Protein AF-A0A7C7NF79-F1 (afdb_monomer_lite)

Foldseek 3Di:
DDPPPPPPPPVPPPPDPPPPPPPPPPPPCPDDDPVNCCLPVPCVVPPQVQQDPPHPNCVVQVGHSHPVCNVVRPPPDDHPPPVVVD

pLDDT: mean 80.39, std 19.02, range [50.97, 98.5]

Radius of gyration: 27.47 Å; chains: 1; bounding box: 51×52×70 Å

Structure (mmCIF, N/CA/C/O backbone):
data_AF-A0A7C7NF79-F1
#
_entry.id   AF-A0A7C7NF79-F1
#
loop_
_atom_site.group_PDB
_atom_site.id
_atom_site.type_symbol
_atom_site.label_atom_id
_atom_site.label_alt_id
_atom_site.label_comp_id
_atom_site.label_asym_id
_atom_site.label_entity_id
_atom_site.label_seq_id
_atom_site.pdbx_PDB_ins_code
_atom_site.Cartn_x
_atom_site.Cartn_y
_atom_site.Cartn_z
_atom_site.occupancy
_atom_site.B_iso_or_equiv
_atom_site.auth_seq_id
_atom_site.auth_comp_id
_atom_site.auth_asym_id
_atom_site.auth_atom_id
_atom_site.pdbx_PDB_model_num
ATOM 1 N N . MET A 1 1 ? 35.902 41.032 -53.877 1.00 52.50 1 MET A N 1
ATOM 2 C CA . MET A 1 1 ? 35.119 41.560 -52.739 1.00 52.50 1 MET A CA 1
ATOM 3 C C . MET A 1 1 ? 33.803 40.804 -52.684 1.00 52.50 1 MET A C 1
ATOM 5 O O . MET A 1 1 ? 33.273 40.506 -53.742 1.00 52.50 1 MET A O 1
ATOM 9 N N . ILE A 1 2 ? 33.332 40.485 -51.476 1.00 55.22 2 ILE A N 1
ATOM 10 C CA . ILE A 1 2 ? 32.050 39.821 -51.171 1.00 55.22 2 ILE A CA 1
ATOM 11 C C . ILE A 1 2 ? 31.995 38.324 -51.531 1.00 55.22 2 ILE A C 1
ATOM 13 O O . ILE A 1 2 ? 31.422 37.883 -52.516 1.00 55.22 2 ILE A O 1
ATOM 17 N N . LYS A 1 3 ? 32.593 37.523 -50.644 1.00 50.97 3 LYS A N 1
ATOM 18 C CA . LYS A 1 3 ? 32.237 36.116 -50.383 1.00 50.97 3 LYS A CA 1
ATOM 19 C C . LYS A 1 3 ? 32.141 35.890 -48.862 1.00 50.97 3 LYS A C 1
ATOM 21 O O . LYS A 1 3 ? 32.620 34.898 -48.346 1.00 50.97 3 LYS A O 1
ATOM 26 N N . ILE A 1 4 ? 31.605 36.866 -48.120 1.00 55.66 4 ILE A N 1
ATOM 27 C CA . ILE A 1 4 ? 31.391 36.779 -46.657 1.00 55.66 4 ILE A CA 1
ATOM 28 C C . ILE A 1 4 ? 30.048 37.451 -46.298 1.00 55.66 4 ILE A C 1
ATOM 30 O O . ILE A 1 4 ? 29.962 38.234 -45.366 1.00 55.66 4 ILE A O 1
ATOM 34 N N . ILE A 1 5 ? 28.993 37.230 -47.094 1.00 57.22 5 ILE A N 1
ATOM 35 C CA . ILE A 1 5 ? 27.648 37.787 -46.810 1.00 57.22 5 ILE A CA 1
ATOM 36 C C . ILE A 1 5 ? 26.588 36.704 -46.545 1.00 57.22 5 ILE A C 1
ATOM 38 O O . ILE A 1 5 ? 25.484 37.020 -46.128 1.00 57.22 5 ILE A O 1
ATOM 42 N N . PHE A 1 6 ? 26.923 35.415 -46.651 1.00 52.47 6 PHE A N 1
ATOM 43 C CA . PHE A 1 6 ? 25.943 34.335 -46.445 1.00 52.47 6 PHE A CA 1
ATOM 44 C C . PHE A 1 6 ? 26.321 33.315 -45.364 1.00 52.47 6 PHE A C 1
ATOM 46 O O . PHE A 1 6 ? 25.744 32.237 -45.324 1.00 52.47 6 PHE A O 1
ATOM 53 N N . ILE A 1 7 ? 27.260 33.641 -44.467 1.00 53.09 7 ILE A N 1
ATOM 54 C CA . ILE A 1 7 ? 27.615 32.755 -43.336 1.00 53.09 7 ILE A CA 1
ATOM 55 C C . ILE A 1 7 ? 26.941 33.199 -42.020 1.00 53.09 7 ILE A C 1
ATOM 57 O O . ILE A 1 7 ? 26.933 32.450 -41.053 1.00 53.09 7 ILE A O 1
ATOM 61 N N . LEU A 1 8 ? 26.298 34.376 -41.973 1.00 54.03 8 LEU A N 1
ATOM 62 C CA . LEU A 1 8 ? 25.703 34.889 -40.731 1.00 54.03 8 LEU A CA 1
ATOM 63 C C . LEU A 1 8 ? 24.240 34.496 -40.417 1.00 54.03 8 LEU A C 1
ATOM 65 O O . LEU A 1 8 ? 23.914 34.518 -39.235 1.00 54.03 8 LEU A O 1
ATOM 69 N N . PRO A 1 9 ? 23.346 34.108 -41.353 1.00 51.88 9 PRO A N 1
ATOM 70 C CA . PRO A 1 9 ? 21.989 33.712 -40.965 1.00 51.88 9 PRO A CA 1
ATOM 71 C C . PRO A 1 9 ? 21.809 32.191 -40.811 1.00 51.88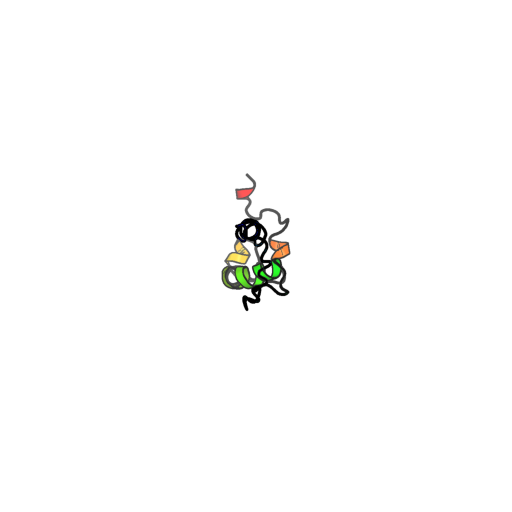 9 PRO A C 1
ATOM 73 O O . PRO A 1 9 ? 20.723 31.747 -40.459 1.00 51.88 9 PRO A O 1
ATOM 76 N N . ALA A 1 10 ? 22.848 31.380 -41.045 1.00 52.88 10 ALA A N 1
ATOM 77 C CA . ALA A 1 10 ? 22.762 29.917 -40.955 1.00 52.88 10 ALA A CA 1
ATOM 78 C C . ALA A 1 10 ? 22.857 29.367 -39.515 1.00 52.88 10 ALA A C 1
ATOM 80 O O . ALA A 1 10 ? 22.592 28.192 -39.293 1.00 52.88 10 ALA A O 1
ATOM 81 N N . ILE A 1 11 ? 23.205 30.209 -38.535 1.00 56.16 11 ILE A N 1
ATOM 82 C CA . ILE A 1 11 ? 23.353 29.815 -37.119 1.00 56.16 11 ILE A CA 1
ATOM 83 C C . ILE A 1 11 ? 22.037 30.018 -36.331 1.00 56.16 11 ILE A C 1
ATOM 85 O O . ILE A 1 11 ? 21.924 29.595 -35.189 1.00 56.16 11 ILE A O 1
ATOM 89 N N . LEU A 1 12 ? 21.000 30.614 -36.936 1.00 53.91 12 LEU A N 1
ATOM 90 C CA . LEU A 1 12 ? 19.738 30.950 -36.254 1.00 53.91 12 LEU A CA 1
ATOM 91 C C . LEU A 1 12 ? 18.569 29.983 -36.521 1.00 53.91 12 LEU A C 1
ATOM 93 O O . LEU A 1 12 ? 17.476 30.224 -36.022 1.00 53.91 12 LEU A O 1
ATOM 97 N N . PHE A 1 13 ? 18.780 28.895 -37.272 1.00 55.03 13 PHE A N 1
ATOM 98 C CA . PHE A 1 13 ? 17.727 27.913 -37.588 1.00 55.03 13 PHE A CA 1
ATOM 99 C C . PHE A 1 13 ? 17.968 26.494 -37.047 1.00 55.03 13 PHE A C 1
ATOM 101 O O . PHE A 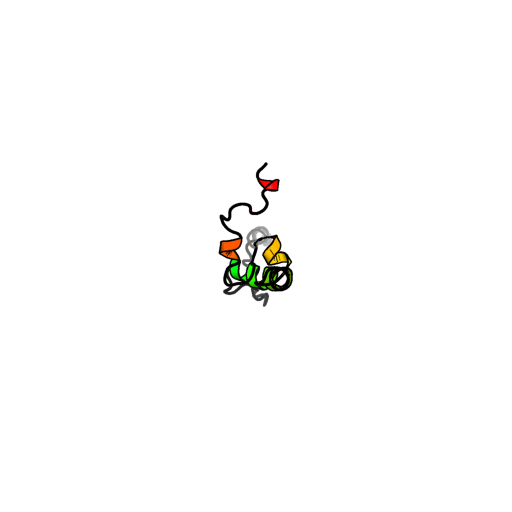1 13 ? 17.094 25.646 -37.190 1.00 55.03 13 PHE A O 1
ATOM 108 N N . ILE A 1 14 ? 19.093 26.231 -36.374 1.00 55.81 14 ILE A N 1
ATOM 109 C CA . ILE A 1 14 ? 19.336 24.951 -35.685 1.00 55.81 14 ILE A CA 1
ATOM 110 C C . ILE A 1 14 ? 19.011 25.147 -34.199 1.00 55.81 14 ILE A C 1
ATOM 112 O O . ILE A 1 14 ? 19.892 25.244 -33.356 1.00 55.81 14 ILE A O 1
ATOM 116 N N . CYS A 1 15 ? 17.729 25.330 -33.887 1.00 52.12 15 CYS A N 1
ATOM 117 C CA . CYS A 1 15 ? 17.223 25.285 -32.509 1.00 52.12 15 CYS A CA 1
ATOM 118 C C . CYS A 1 15 ? 15.866 24.565 -32.458 1.00 52.12 15 CYS A C 1
ATOM 120 O O . CYS A 1 15 ? 14.921 24.987 -31.798 1.00 52.12 15 CYS A O 1
ATOM 122 N N . CYS A 1 16 ? 15.764 23.493 -33.236 1.00 52.91 16 CYS A N 1
ATOM 123 C CA . CYS A 1 16 ? 14.845 22.387 -33.006 1.00 52.91 16 CYS A CA 1
ATOM 124 C C . CYS A 1 16 ? 15.567 21.144 -33.506 1.00 52.91 16 CYS A C 1
ATOM 126 O O . CYS A 1 16 ? 15.296 20.629 -34.587 1.00 52.91 16 CYS A O 1
ATOM 128 N N . GLU A 1 17 ? 16.549 20.706 -32.725 1.00 52.16 17 GLU A N 1
ATOM 129 C CA . GLU A 1 17 ? 16.826 19.284 -32.692 1.00 52.16 17 GLU A CA 1
ATOM 130 C C . GLU A 1 17 ? 15.620 18.674 -31.971 1.00 52.16 17 GLU A C 1
ATOM 132 O O . GLU A 1 17 ? 15.457 18.820 -30.762 1.00 52.16 17 GLU A O 1
ATOM 137 N N . GLU A 1 18 ? 14.724 18.024 -32.710 1.00 63.00 18 GLU A N 1
ATOM 138 C CA . GLU A 1 18 ? 14.031 16.879 -32.134 1.00 63.00 18 GLU A CA 1
ATOM 139 C C . GLU A 1 18 ? 15.073 15.769 -32.040 1.00 63.00 18 GLU A C 1
ATOM 141 O O . GLU A 1 18 ? 15.199 14.883 -32.885 1.00 63.00 18 GLU A O 1
ATOM 146 N N . GLU A 1 19 ? 15.903 15.879 -31.010 1.00 54.16 19 GLU A N 1
ATOM 147 C CA . GLU A 1 19 ? 16.757 14.802 -30.565 1.00 54.16 19 GLU A CA 1
ATOM 148 C C . GLU A 1 19 ? 15.848 13.691 -30.040 1.00 54.16 19 GLU A C 1
ATOM 150 O O . GLU A 1 19 ? 15.614 13.523 -28.847 1.00 54.16 19 GLU A O 1
ATOM 155 N N . SER A 1 20 ? 15.346 12.873 -30.966 1.00 56.72 20 SER A N 1
ATOM 156 C CA . SER A 1 20 ? 14.997 11.489 -30.677 1.00 56.72 20 SER A CA 1
ATOM 157 C C . SER A 1 20 ? 16.306 10.751 -30.399 1.00 56.72 20 SER A C 1
ATOM 159 O O . SER A 1 20 ? 16.734 9.870 -31.154 1.00 56.72 20 SER A O 1
ATOM 161 N N . ALA A 1 21 ? 16.954 11.113 -29.292 1.00 53.59 21 ALA A N 1
ATOM 162 C CA . ALA A 1 21 ? 17.835 10.221 -28.589 1.00 53.59 21 ALA A CA 1
ATOM 163 C C . ALA A 1 21 ? 16.992 8.984 -28.301 1.00 53.59 21 ALA A C 1
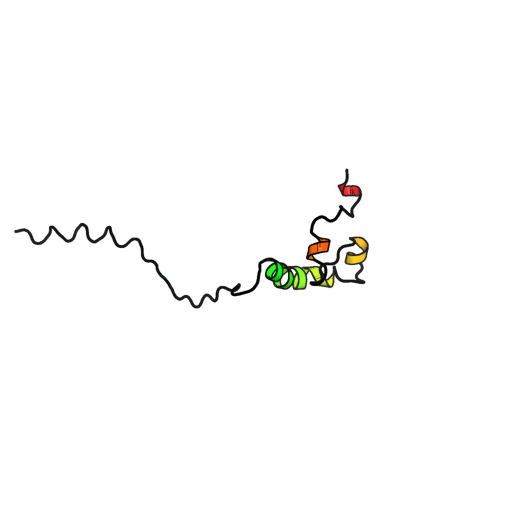ATOM 165 O O . ALA A 1 21 ? 16.114 8.974 -27.442 1.00 53.59 21 ALA A O 1
ATOM 166 N N . LYS A 1 22 ? 17.245 7.930 -29.073 1.00 52.06 22 LYS A N 1
ATOM 167 C CA . LYS A 1 22 ? 16.871 6.570 -28.721 1.00 52.06 22 LYS A CA 1
ATOM 168 C C . LYS A 1 22 ? 17.744 6.192 -27.529 1.00 52.06 22 LYS A C 1
ATOM 170 O O . LYS A 1 22 ? 18.666 5.391 -27.655 1.00 52.06 22 LYS A O 1
ATOM 175 N N . SER A 1 23 ? 17.518 6.849 -26.395 1.00 55.47 23 SER A N 1
ATOM 176 C CA . SER A 1 23 ? 17.962 6.331 -25.127 1.00 55.47 23 SER A CA 1
ATOM 177 C C . SER A 1 23 ? 17.230 5.009 -24.979 1.00 55.47 23 SER A C 1
ATOM 179 O O . SER A 1 23 ? 16.010 4.906 -25.045 1.00 55.47 23 SER A O 1
ATOM 181 N N . ASN A 1 24 ? 17.996 3.962 -24.761 1.00 58.94 24 ASN A N 1
ATOM 182 C CA . ASN A 1 24 ? 17.560 2.775 -24.045 1.00 58.94 24 ASN A CA 1
ATOM 183 C C . ASN A 1 24 ? 17.239 3.106 -22.568 1.00 58.94 24 ASN A C 1
ATOM 185 O O . ASN A 1 24 ? 17.504 2.295 -21.685 1.00 58.94 24 ASN A O 1
ATOM 189 N N . ASP A 1 25 ? 16.693 4.299 -22.314 1.00 53.84 25 ASP A N 1
ATOM 190 C CA . ASP A 1 25 ? 15.862 4.579 -21.161 1.00 53.84 25 ASP A CA 1
ATOM 191 C C . ASP A 1 25 ? 14.538 3.902 -21.494 1.00 53.84 25 ASP A C 1
ATOM 193 O O . ASP A 1 25 ? 13.656 4.453 -22.153 1.00 53.84 25 ASP A O 1
ATOM 197 N N . GLU A 1 26 ? 14.483 2.610 -21.190 1.00 56.41 26 GLU A N 1
ATOM 198 C CA . GLU A 1 26 ? 13.228 1.897 -21.111 1.00 56.41 26 GLU A CA 1
ATOM 199 C C . GLU A 1 26 ? 12.337 2.735 -20.201 1.00 56.41 26 GLU A C 1
ATOM 201 O O . GLU A 1 26 ? 12.536 2.773 -18.989 1.00 56.41 26 GLU A O 1
ATOM 206 N N . SER A 1 27 ? 11.407 3.471 -20.812 1.00 58.56 27 SER A N 1
ATOM 207 C CA . SER A 1 27 ? 10.302 4.105 -20.120 1.00 58.56 27 SER A CA 1
ATOM 208 C C . SER A 1 27 ? 9.702 3.028 -19.223 1.00 58.56 27 SER A C 1
ATOM 210 O O . SER A 1 27 ? 8.998 2.127 -19.691 1.00 58.56 27 SER A O 1
ATOM 212 N N . LEU A 1 28 ? 10.043 3.092 -17.933 1.00 60.59 28 LEU A N 1
ATOM 213 C CA . LEU A 1 28 ? 9.840 2.050 -16.915 1.00 60.59 28 LEU A CA 1
ATOM 214 C C . LEU A 1 28 ? 8.345 1.800 -16.605 1.00 60.59 28 LEU A C 1
ATOM 216 O O . LEU A 1 28 ? 7.972 1.100 -15.667 1.00 60.59 28 LEU A O 1
ATOM 220 N N . SER A 1 29 ? 7.477 2.404 -17.414 1.00 62.69 29 SER A N 1
ATOM 221 C CA . SER A 1 29 ? 6.026 2.410 -17.355 1.00 62.69 29 SER A CA 1
ATOM 222 C C . SER A 1 29 ? 5.408 2.068 -18.718 1.00 62.69 29 SER A C 1
ATOM 224 O O . SER A 1 29 ? 4.289 2.493 -19.013 1.00 62.69 29 SER A O 1
ATOM 226 N N . THR A 1 30 ? 6.093 1.319 -19.587 1.00 67.25 30 THR A N 1
ATOM 227 C CA . THR A 1 30 ? 5.489 0.905 -20.863 1.00 67.25 30 THR A CA 1
ATOM 228 C C . THR A 1 30 ? 4.427 -0.177 -20.605 1.00 67.25 30 THR A C 1
ATOM 230 O O . THR A 1 30 ? 4.688 -1.371 -20.705 1.00 67.25 30 THR A O 1
ATOM 233 N N . GLY A 1 31 ? 3.219 0.250 -20.217 1.00 80.88 31 GLY A N 1
ATOM 234 C CA . GLY A 1 31 ? 2.008 -0.576 -20.124 1.00 80.88 31 GLY A CA 1
ATOM 235 C C . GLY A 1 31 ? 1.362 -0.714 -18.740 1.00 80.88 31 GLY A C 1
ATOM 236 O O . GLY A 1 31 ? 0.281 -1.294 -18.657 1.00 80.88 31 GLY A O 1
ATOM 237 N N . ARG A 1 32 ? 1.967 -0.199 -17.661 1.00 91.75 32 ARG A N 1
ATOM 238 C CA . ARG A 1 32 ? 1.323 -0.162 -16.334 1.00 91.75 32 ARG A CA 1
ATOM 239 C C . ARG A 1 32 ? 0.629 1.179 -16.130 1.00 91.75 32 ARG A C 1
ATOM 241 O O . ARG A 1 32 ? 1.225 2.219 -16.392 1.00 91.75 32 ARG A O 1
ATOM 248 N N . ASP A 1 33 ? -0.619 1.151 -15.673 1.00 94.00 33 ASP A N 1
ATOM 249 C CA . ASP A 1 33 ? -1.294 2.365 -15.226 1.00 94.00 33 ASP A CA 1
ATOM 250 C C . ASP A 1 33 ? -0.769 2.818 -13.852 1.00 94.00 33 ASP A C 1
ATOM 252 O O . ASP A 1 33 ? -0.113 2.068 -13.122 1.00 94.00 33 ASP A O 1
ATOM 256 N N . THR A 1 34 ? -1.064 4.068 -13.499 1.00 95.06 34 THR A N 1
ATOM 257 C CA . THR A 1 34 ? -0.625 4.681 -12.241 1.00 95.06 34 THR A CA 1
ATOM 258 C C . THR A 1 34 ? -1.062 3.885 -11.015 1.00 95.06 34 THR A C 1
ATOM 260 O O . THR A 1 34 ? -0.311 3.803 -10.045 1.00 95.06 34 THR A O 1
ATOM 263 N N . TRP A 1 35 ? -2.260 3.294 -11.035 1.00 96.31 35 TRP A N 1
ATOM 264 C CA . TRP A 1 35 ? -2.750 2.526 -9.896 1.00 96.31 35 TRP A CA 1
ATOM 265 C C . TRP A 1 35 ? -1.931 1.257 -9.700 1.00 96.31 35 TRP A C 1
ATOM 267 O O . TRP A 1 35 ? -1.515 0.955 -8.583 1.00 96.31 35 TRP A O 1
ATOM 277 N N . LYS A 1 36 ? -1.621 0.559 -10.790 1.00 95.94 36 LYS A N 1
ATOM 278 C CA . LYS A 1 36 ? -0.763 -0.620 -10.763 1.00 95.94 36 LYS A CA 1
ATOM 279 C C . LYS A 1 36 ? 0.631 -0.301 -10.221 1.00 95.94 36 LYS A C 1
ATOM 281 O O . LYS A 1 36 ? 1.138 -1.058 -9.401 1.00 95.94 36 LYS A O 1
ATOM 286 N N . ILE A 1 37 ? 1.204 0.843 -10.602 1.00 96.69 37 ILE A N 1
ATOM 287 C CA . ILE A 1 37 ? 2.478 1.330 -10.046 1.00 96.69 37 ILE A CA 1
ATOM 288 C C . ILE A 1 37 ? 2.362 1.551 -8.532 1.00 96.69 37 ILE A C 1
ATOM 290 O O . ILE A 1 37 ? 3.192 1.058 -7.776 1.00 96.69 37 ILE A O 1
ATOM 294 N N . ILE A 1 38 ? 1.319 2.242 -8.065 1.00 97.06 38 ILE A N 1
ATOM 295 C CA . ILE A 1 38 ? 1.104 2.488 -6.630 1.00 97.06 38 ILE A CA 1
ATOM 296 C C . ILE A 1 38 ? 0.942 1.168 -5.866 1.00 97.06 38 ILE A C 1
ATOM 298 O O . ILE A 1 38 ? 1.566 0.970 -4.823 1.00 97.06 38 ILE A O 1
ATOM 302 N N . GLN A 1 39 ? 0.129 0.247 -6.378 1.00 98.06 39 GLN A N 1
ATOM 303 C CA . GLN A 1 39 ? -0.134 -1.014 -5.700 1.00 98.06 39 GLN A CA 1
ATOM 304 C C . GLN A 1 39 ? 1.122 -1.891 -5.613 1.00 98.06 39 GLN A C 1
ATOM 306 O O . GLN A 1 39 ? 1.430 -2.411 -4.539 1.00 98.06 39 GLN A O 1
ATOM 311 N N . GLU A 1 40 ? 1.837 -2.079 -6.721 1.00 97.38 40 GLU A N 1
ATOM 312 C CA . GLU A 1 40 ? 2.981 -2.998 -6.800 1.00 97.38 40 GLU A CA 1
ATOM 313 C C . GLU A 1 40 ? 4.243 -2.404 -6.172 1.00 97.38 40 GLU A C 1
ATOM 315 O O . GLU A 1 40 ? 4.934 -3.092 -5.422 1.00 97.38 40 GLU A O 1
ATOM 320 N N . ASP A 1 41 ? 4.518 -1.124 -6.421 1.00 97.50 41 ASP A N 1
ATOM 321 C CA . 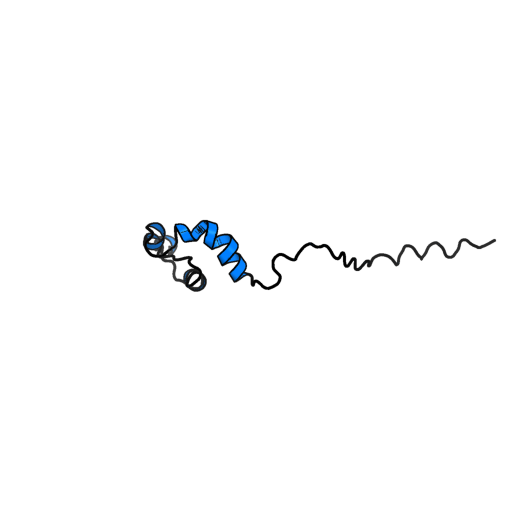ASP A 1 41 ? 5.819 -0.531 -6.107 1.00 97.50 41 ASP A CA 1
ATOM 322 C C . ASP A 1 41 ? 5.798 0.221 -4.766 1.00 97.50 41 ASP A C 1
ATOM 324 O O . ASP A 1 41 ? 6.848 0.433 -4.157 1.00 97.50 41 ASP A O 1
ATOM 328 N N . ILE A 1 42 ? 4.613 0.617 -4.277 1.00 97.69 42 ILE A N 1
ATOM 329 C CA . ILE A 1 42 ? 4.463 1.381 -3.029 1.00 97.69 42 ILE A CA 1
ATOM 330 C C . ILE A 1 42 ? 3.754 0.550 -1.961 1.00 97.69 42 ILE A C 1
ATOM 332 O O . ILE A 1 42 ? 4.355 0.255 -0.928 1.00 97.69 42 ILE A O 1
ATOM 336 N N . PHE A 1 43 ? 2.496 0.162 -2.172 1.00 98.38 43 PHE A N 1
ATOM 337 C CA . PHE A 1 43 ? 1.702 -0.475 -1.115 1.00 98.38 43 PHE A CA 1
ATOM 338 C C . PHE A 1 43 ? 2.184 -1.879 -0.779 1.00 98.38 43 PHE A C 1
ATOM 340 O O . PHE A 1 43 ? 2.331 -2.205 0.400 1.00 98.38 43 PHE A O 1
ATOM 347 N N . THR A 1 44 ? 2.463 -2.703 -1.787 1.00 98.38 44 THR A N 1
ATOM 348 C CA . THR A 1 44 ? 2.896 -4.090 -1.570 1.00 98.38 44 THR A CA 1
ATOM 349 C C . THR A 1 44 ? 4.153 -4.186 -0.696 1.00 98.38 44 THR A C 1
ATOM 351 O O . THR A 1 44 ? 4.090 -4.874 0.322 1.00 98.38 44 THR A O 1
ATOM 354 N N . PRO A 1 45 ? 5.264 -3.487 -0.996 1.00 98.44 45 PRO A N 1
ATOM 355 C CA . PRO A 1 45 ? 6.478 -3.611 -0.189 1.00 98.44 45 PRO A CA 1
ATOM 356 C C . PRO A 1 45 ? 6.433 -2.865 1.150 1.00 98.44 45 PRO A C 1
ATOM 358 O O . PRO A 1 45 ? 7.164 -3.245 2.059 1.00 98.44 45 PRO A O 1
ATOM 361 N N . ASN A 1 46 ? 5.622 -1.809 1.290 1.00 98.50 46 ASN A N 1
ATOM 362 C CA . ASN A 1 46 ? 5.704 -0.924 2.462 1.00 98.50 46 ASN A CA 1
ATOM 363 C C . ASN A 1 46 ? 4.497 -0.999 3.404 1.00 98.50 46 ASN A C 1
ATOM 365 O O . ASN A 1 46 ? 4.581 -0.524 4.535 1.00 98.50 46 ASN A O 1
ATOM 369 N N . CYS A 1 47 ? 3.357 -1.522 2.949 1.00 98.19 47 CYS A N 1
ATOM 370 C CA . CYS A 1 47 ? 2.088 -1.376 3.665 1.00 98.19 47 CYS A CA 1
ATOM 371 C C . CYS A 1 47 ? 1.357 -2.705 3.863 1.00 98.19 47 CYS A C 1
ATOM 373 O O . CYS A 1 47 ? 0.799 -2.926 4.938 1.00 98.19 47 CYS A O 1
ATOM 375 N N . VAL A 1 48 ? 1.360 -3.590 2.860 1.00 98.38 48 VAL A N 1
ATOM 376 C CA . VAL A 1 48 ? 0.536 -4.813 2.859 1.00 98.38 48 VAL A CA 1
ATOM 377 C C . VAL A 1 48 ? 0.839 -5.731 4.041 1.00 98.38 48 VAL A C 1
ATOM 379 O O . VAL A 1 48 ? -0.098 -6.260 4.626 1.00 98.38 48 VAL A O 1
ATOM 382 N N . GLU A 1 49 ? 2.102 -5.876 4.453 1.00 98.25 49 GLU A N 1
ATOM 383 C CA . GLU A 1 49 ? 2.466 -6.746 5.585 1.00 98.25 49 GLU A CA 1
ATOM 384 C C . GLU A 1 49 ? 1.731 -6.369 6.881 1.00 98.25 49 GLU A C 1
ATOM 386 O O . GLU A 1 49 ? 1.321 -7.238 7.647 1.00 98.25 49 GLU A O 1
ATOM 391 N N . CYS A 1 50 ? 1.499 -5.074 7.106 1.00 98.31 50 CYS A N 1
ATOM 392 C CA . CYS A 1 50 ? 0.731 -4.588 8.249 1.00 98.31 50 CYS A CA 1
ATOM 393 C C . CYS A 1 50 ? -0.759 -4.414 7.931 1.00 98.31 50 CYS A C 1
ATOM 395 O O . CYS A 1 50 ? -1.572 -4.498 8.847 1.00 98.31 50 CYS A O 1
ATOM 397 N N . HIS A 1 51 ? -1.132 -4.203 6.668 1.00 98.00 51 HIS A N 1
ATOM 398 C CA . HIS A 1 51 ? -2.499 -3.933 6.210 1.00 98.00 51 HIS A CA 1
ATOM 399 C C . HIS A 1 51 ? -3.058 -5.056 5.326 1.00 98.00 51 HIS A C 1
ATOM 401 O O . HIS A 1 51 ? -3.585 -4.817 4.238 1.00 98.00 51 HIS A O 1
ATOM 407 N N . MET A 1 52 ? -2.961 -6.292 5.807 1.00 98.12 52 MET A N 1
ATOM 408 C CA . MET A 1 52 ? -3.618 -7.456 5.216 1.00 98.12 52 MET A CA 1
ATOM 409 C C . MET A 1 52 ? -4.585 -8.091 6.213 1.00 98.12 52 MET A C 1
ATOM 411 O O . MET A 1 52 ? -4.504 -7.870 7.421 1.00 98.12 52 MET A O 1
ATOM 415 N N . VAL A 1 53 ? -5.508 -8.906 5.709 1.00 97.88 53 VAL A N 1
ATOM 416 C CA . VAL A 1 53 ? -6.525 -9.554 6.542 1.00 97.88 53 VAL A CA 1
ATOM 417 C C . VAL A 1 53 ? -5.870 -10.363 7.665 1.00 97.88 53 VAL A C 1
ATOM 419 O O . VAL A 1 53 ? -4.985 -11.183 7.430 1.00 97.88 53 VAL A O 1
ATOM 422 N N . GLY A 1 54 ? -6.341 -10.143 8.895 1.00 97.25 54 GLY A N 1
ATOM 423 C CA . GLY A 1 54 ? -5.893 -10.870 10.082 1.00 97.25 54 GLY A CA 1
ATOM 424 C C . GLY A 1 54 ? -4.732 -10.226 10.840 1.00 97.25 54 GLY A C 1
ATOM 425 O O . GLY A 1 54 ? -4.415 -10.685 11.938 1.00 97.25 54 GLY A O 1
ATOM 426 N N . THR A 1 55 ? -4.122 -9.154 10.332 1.00 98.19 55 THR A N 1
ATOM 427 C CA . THR A 1 55 ? -3.090 -8.427 11.083 1.00 98.19 55 THR A CA 1
ATOM 428 C C . THR A 1 55 ? -3.710 -7.490 12.118 1.00 98.19 55 THR A C 1
ATOM 430 O O . THR A 1 55 ? -4.830 -6.994 11.985 1.00 98.19 55 THR A O 1
ATOM 433 N N . SER A 1 56 ? -2.950 -7.214 13.179 1.00 97.25 56 SER A N 1
ATOM 434 C CA . SER A 1 56 ? -3.407 -6.333 14.257 1.00 97.25 56 SER A CA 1
ATOM 435 C C . SER A 1 56 ? -3.672 -4.900 13.774 1.00 97.25 56 SER A C 1
ATOM 437 O O . SER A 1 56 ? -4.672 -4.301 14.161 1.00 97.25 56 SER A O 1
ATOM 439 N N . PHE A 1 57 ? -2.808 -4.358 12.908 1.00 96.31 57 PHE A N 1
ATOM 440 C CA . PHE A 1 57 ? -2.949 -2.990 12.399 1.00 96.31 57 PHE A CA 1
ATOM 441 C C . PHE A 1 57 ? -4.135 -2.846 11.445 1.00 96.31 57 PHE A C 1
ATOM 443 O O . PHE A 1 57 ? -4.897 -1.890 11.587 1.00 96.31 57 PHE A O 1
ATOM 450 N N . ALA A 1 58 ? -4.352 -3.812 10.545 1.00 96.50 58 ALA A N 1
ATOM 451 C CA . ALA A 1 58 ? -5.537 -3.848 9.694 1.00 96.50 58 ALA A CA 1
ATOM 452 C C . ALA A 1 58 ? -6.830 -3.839 10.516 1.00 96.50 58 ALA A C 1
ATOM 454 O O . ALA A 1 58 ? -7.723 -3.044 10.248 1.00 96.50 58 ALA A O 1
ATOM 455 N N . ASN A 1 59 ? -6.906 -4.671 11.559 1.00 95.31 59 ASN A N 1
ATOM 456 C CA . ASN A 1 59 ? -8.101 -4.769 12.398 1.00 95.31 59 ASN A CA 1
ATOM 457 C C . ASN A 1 59 ? -8.363 -3.495 13.212 1.00 95.31 59 ASN A C 1
ATOM 459 O O . ASN A 1 59 ? -9.513 -3.118 13.399 1.00 95.31 59 ASN A O 1
ATOM 463 N N . GLN A 1 60 ? -7.311 -2.843 13.715 1.00 92.94 60 GLN A N 1
ATOM 464 C CA . GLN A 1 60 ? -7.448 -1.618 14.511 1.00 92.94 60 GLN A CA 1
ATOM 465 C C . GLN A 1 60 ? -7.815 -0.393 13.672 1.00 92.94 60 GLN A C 1
ATOM 467 O O . GLN A 1 60 ? -8.497 0.492 14.172 1.00 92.94 60 GLN A O 1
ATOM 472 N N . SER A 1 61 ? -7.314 -0.323 12.438 1.00 91.88 61 SER A N 1
ATOM 473 C CA . SER A 1 61 ? -7.544 0.808 11.528 1.00 91.88 61 SER A CA 1
ATOM 474 C C . SER A 1 61 ? -8.690 0.586 10.546 1.00 91.88 61 SER A C 1
ATOM 476 O O . SER A 1 61 ? -9.015 1.499 9.793 1.00 91.88 61 SER A O 1
ATOM 478 N N . ASN A 1 62 ? -9.242 -0.632 10.518 1.00 93.94 62 ASN A N 1
ATOM 479 C CA . ASN A 1 62 ? -10.231 -1.072 9.544 1.00 93.94 62 ASN A CA 1
ATOM 480 C C . ASN A 1 62 ? -9.794 -0.790 8.089 1.00 93.94 62 ASN A C 1
ATOM 482 O O . ASN A 1 62 ? -10.582 -0.335 7.264 1.00 93.94 62 ASN A O 1
ATOM 486 N N . LEU A 1 63 ? -8.508 -1.024 7.793 1.00 95.69 63 LEU A N 1
ATOM 487 C CA . LEU A 1 63 ? -7.886 -0.696 6.509 1.00 95.69 63 LEU A CA 1
ATOM 488 C C . LEU A 1 63 ? -7.097 -1.882 5.950 1.00 95.69 63 LEU A C 1
ATOM 490 O O . LEU A 1 63 ? -6.092 -2.303 6.538 1.00 95.69 63 LEU A O 1
ATOM 494 N N . ILE A 1 64 ? -7.510 -2.354 4.773 1.00 97.69 64 ILE A N 1
ATOM 495 C CA . ILE A 1 64 ? -6.829 -3.399 3.999 1.00 97.69 64 ILE A CA 1
ATOM 496 C C . ILE A 1 64 ? -6.249 -2.801 2.714 1.00 97.69 64 ILE A C 1
ATOM 498 O O . ILE A 1 64 ? -6.949 -2.129 1.962 1.00 97.69 64 ILE A O 1
ATOM 502 N N . LEU A 1 65 ? -4.967 -3.058 2.447 1.00 98.25 65 LEU A N 1
ATOM 503 C CA . LEU A 1 65 ? -4.227 -2.505 1.302 1.00 98.25 65 LEU A CA 1
ATOM 504 C C . LEU A 1 65 ? -3.733 -3.581 0.322 1.00 98.25 65 LEU A C 1
ATOM 506 O O . LEU A 1 65 ? -2.844 -3.328 -0.498 1.00 98.25 65 LEU A O 1
ATOM 510 N N . THR A 1 66 ? -4.303 -4.786 0.390 1.00 98.25 66 THR A N 1
ATOM 511 C CA . THR A 1 66 ? -4.046 -5.844 -0.591 1.00 98.25 66 THR A CA 1
ATOM 512 C C . THR A 1 66 ? -4.641 -5.485 -1.964 1.00 98.25 66 THR A C 1
ATOM 514 O O . THR A 1 66 ? -5.632 -4.749 -2.029 1.00 98.25 66 THR A O 1
ATOM 517 N N . PRO A 1 67 ? -4.054 -5.986 -3.074 1.00 97.94 67 PRO A N 1
ATOM 518 C CA . PRO A 1 67 ? -4.411 -5.551 -4.431 1.00 97.94 67 PRO A CA 1
ATOM 519 C C . PRO A 1 67 ? -5.886 -5.692 -4.817 1.00 97.94 67 PRO A C 1
ATOM 521 O O . PRO A 1 67 ? -6.351 -4.996 -5.714 1.00 97.94 67 PRO A O 1
ATOM 524 N N . ASP A 1 68 ? -6.606 -6.601 -4.171 1.00 96.75 68 ASP A N 1
ATOM 525 C CA . ASP A 1 68 ? -8.011 -6.903 -4.418 1.00 96.75 68 ASP A CA 1
ATOM 526 C C . ASP A 1 68 ? -8.980 -5.840 -3.886 1.00 96.75 68 ASP A C 1
ATOM 528 O O . ASP A 1 68 ? -10.060 -5.703 -4.451 1.00 96.75 68 ASP A O 1
ATOM 532 N N . VAL A 1 69 ? -8.612 -5.078 -2.847 1.00 97.19 69 VAL A N 1
ATOM 533 C CA . VAL A 1 69 ? -9.542 -4.149 -2.164 1.00 97.19 69 VAL A CA 1
ATOM 534 C C . VAL A 1 69 ? -8.979 -2.749 -1.900 1.00 97.19 69 VAL A C 1
ATOM 536 O O . VAL A 1 69 ? -9.741 -1.837 -1.580 1.00 97.19 69 VAL A O 1
ATOM 539 N N . ALA A 1 70 ? -7.669 -2.528 -2.053 1.00 97.38 70 ALA A N 1
ATOM 540 C CA . ALA A 1 70 ? -7.006 -1.284 -1.638 1.00 97.38 70 ALA A CA 1
ATOM 541 C C . ALA A 1 70 ? -7.624 -0.000 -2.225 1.00 97.38 70 ALA A C 1
ATOM 543 O O . ALA A 1 70 ? -7.689 1.022 -1.544 1.00 97.38 70 ALA A O 1
ATOM 544 N N . TYR A 1 71 ? -8.094 -0.032 -3.478 1.00 96.31 71 TYR A N 1
ATOM 545 C CA . TYR A 1 71 ? -8.681 1.149 -4.121 1.00 96.31 71 TYR A CA 1
ATOM 546 C C . TYR A 1 71 ? -9.976 1.577 -3.427 1.00 96.31 71 TYR A C 1
ATOM 548 O O . TYR A 1 71 ? -10.169 2.745 -3.088 1.00 96.31 71 TYR A O 1
ATOM 556 N N . GLU A 1 72 ? -10.859 0.616 -3.187 1.00 94.62 72 GLU A N 1
ATOM 557 C CA . GLU A 1 72 ? -12.161 0.832 -2.560 1.00 94.62 72 GLU A CA 1
ATOM 558 C C . GLU A 1 72 ? -11.999 1.208 -1.090 1.00 94.62 72 GLU A C 1
A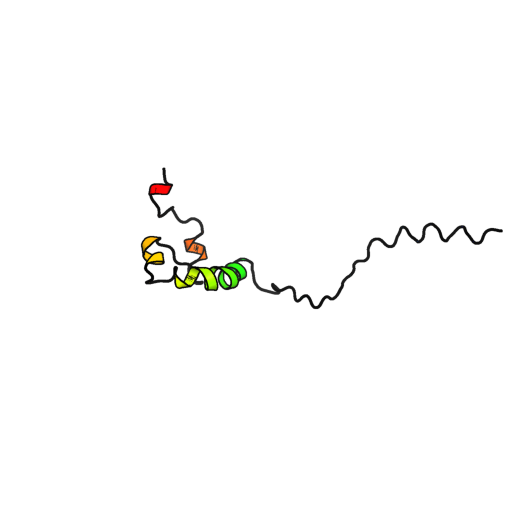TOM 560 O O . GLU A 1 72 ? -12.756 2.025 -0.586 1.00 94.62 72 GLU A O 1
ATOM 565 N N . GLN A 1 73 ? -10.980 0.670 -0.422 1.00 94.62 73 GLN A N 1
ATOM 566 C CA . GLN A 1 73 ? -10.651 0.963 0.974 1.00 94.62 73 GLN A CA 1
ATOM 567 C C . GLN A 1 73 ? -10.103 2.384 1.193 1.00 94.62 73 GLN A C 1
ATOM 569 O O . GLN A 1 73 ? -10.176 2.907 2.301 1.00 94.62 73 GLN A O 1
ATOM 574 N N . LEU A 1 74 ? -9.571 3.030 0.152 1.00 93.81 74 LEU A N 1
ATOM 575 C CA . LEU A 1 74 ? -9.019 4.387 0.235 1.00 93.81 74 LEU A CA 1
ATOM 576 C C . LEU A 1 74 ? -9.945 5.457 -0.346 1.00 93.81 74 LEU A C 1
ATOM 578 O O . LEU A 1 74 ? -9.894 6.617 0.063 1.00 93.81 74 LEU A O 1
ATOM 582 N N . THR A 1 75 ? -10.769 5.100 -1.327 1.00 93.00 75 THR A N 1
ATOM 583 C CA . THR A 1 75 ? -11.594 6.067 -2.055 1.00 93.00 75 THR A CA 1
ATOM 584 C C . THR A 1 75 ? -13.007 6.126 -1.484 1.00 93.00 75 THR A C 1
ATOM 586 O O . THR A 1 75 ? -13.682 5.113 -1.344 1.00 93.00 75 THR A O 1
ATOM 589 N N . ASN A 1 76 ? -13.478 7.338 -1.168 1.00 85.31 76 ASN A N 1
ATOM 590 C CA . ASN A 1 76 ? -14.842 7.601 -0.682 1.00 85.31 76 ASN A CA 1
ATOM 591 C C . ASN A 1 76 ? -15.266 6.797 0.567 1.00 85.31 76 ASN A C 1
ATOM 593 O O . ASN A 1 76 ? -16.463 6.635 0.805 1.00 85.31 76 ASN A O 1
ATOM 597 N N . GLN A 1 77 ? -14.311 6.321 1.372 1.00 87.56 77 GLN A N 1
ATOM 598 C CA . GLN A 1 77 ? -14.618 5.673 2.643 1.00 87.56 77 GLN A CA 1
ATOM 599 C C . GLN A 1 77 ? -14.894 6.713 3.735 1.00 87.56 77 GLN A C 1
ATOM 601 O O . GLN A 1 77 ? -14.203 7.736 3.800 1.00 87.56 77 GLN A O 1
ATOM 606 N N . PRO A 1 78 ? -15.896 6.480 4.602 1.00 86.19 78 PRO A N 1
ATOM 607 C CA . PRO A 1 78 ? -16.083 7.301 5.786 1.00 86.19 78 PRO A CA 1
ATOM 608 C C . PRO A 1 78 ? -14.857 7.185 6.697 1.00 86.19 78 PRO A C 1
ATOM 610 O O . PRO A 1 78 ? -14.186 6.156 6.746 1.00 86.19 78 PRO A O 1
ATOM 613 N N . VAL A 1 79 ? -14.573 8.252 7.440 1.00 83.81 79 VAL A N 1
ATOM 614 C CA . VAL A 1 79 ? -13.477 8.250 8.408 1.00 83.81 79 VAL A CA 1
ATOM 615 C C . VAL A 1 79 ? -13.786 7.242 9.516 1.00 83.81 79 VAL A C 1
ATOM 617 O O . VAL A 1 79 ? -14.770 7.396 10.239 1.00 83.81 79 VAL A O 1
ATOM 620 N N . ASP A 1 80 ? -12.932 6.231 9.665 1.00 86.12 80 ASP A N 1
ATOM 621 C CA . ASP A 1 80 ? -13.072 5.221 10.722 1.00 86.12 80 ASP A CA 1
ATOM 622 C C . ASP A 1 80 ? -12.735 5.815 12.104 1.00 86.12 80 ASP A C 1
ATOM 624 O O . ASP A 1 80 ? -13.462 5.640 13.088 1.00 86.12 80 ASP A O 1
ATOM 628 N N . ASN A 1 81 ? -11.688 6.647 12.157 1.00 84.12 81 ASN A N 1
ATOM 629 C CA . ASN A 1 81 ? -11.282 7.359 13.363 1.00 84.12 81 ASN A CA 1
ATOM 630 C C . ASN A 1 81 ? -12.292 8.451 13.760 1.00 84.12 81 ASN A C 1
ATOM 632 O O . ASN A 1 81 ? -12.232 9.584 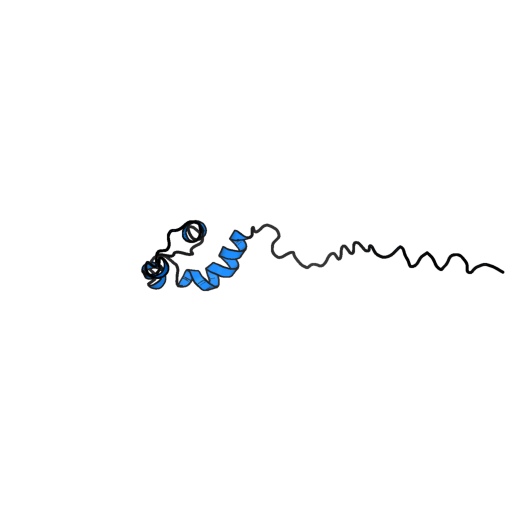13.280 1.00 84.12 81 ASN A O 1
ATOM 636 N N . GLN A 1 82 ? -13.153 8.146 14.730 1.00 84.88 82 GLN A N 1
ATOM 637 C CA . GLN A 1 82 ? -14.158 9.082 15.248 1.00 84.88 82 GLN A CA 1
ATOM 638 C C . GLN A 1 82 ? -13.561 10.376 15.823 1.00 84.88 82 GLN A C 1
ATOM 640 O O . GLN A 1 82 ? -14.224 11.412 15.823 1.00 84.88 82 GLN A O 1
ATOM 645 N N . ALA A 1 83 ? -12.305 10.355 16.284 1.00 87.31 83 ALA A N 1
ATOM 646 C CA . ALA A 1 83 ? -11.641 11.562 16.768 1.00 87.31 83 ALA A CA 1
ATOM 647 C C . ALA A 1 83 ? -11.351 12.573 15.645 1.00 87.31 83 ALA A C 1
ATOM 649 O O . ALA A 1 83 ? -11.198 13.751 15.934 1.00 87.31 83 ALA A O 1
ATOM 650 N N . ALA A 1 84 ? -11.296 12.137 14.383 1.00 83.94 84 ALA A N 1
ATOM 651 C CA . ALA A 1 84 ? -11.051 13.001 13.228 1.00 83.94 84 ALA A CA 1
ATOM 652 C C . ALA A 1 84 ? -12.335 13.613 12.630 1.00 83.94 84 ALA A C 1
ATOM 654 O O . ALA A 1 84 ? -12.257 14.371 11.667 1.00 83.94 84 ALA A O 1
ATOM 655 N N . LEU A 1 85 ? -13.510 13.303 13.190 1.00 83.25 85 LEU A N 1
ATOM 656 C CA . LEU A 1 85 ? -14.791 13.893 12.784 1.00 83.25 85 LEU A CA 1
ATOM 657 C C . LEU A 1 85 ? -15.095 15.238 13.472 1.00 83.25 85 LEU A C 1
ATOM 659 O O . LEU A 1 85 ? -16.130 15.832 13.173 1.00 83.25 85 LEU A O 1
ATOM 663 N N . ASN A 1 86 ? -14.230 15.704 14.383 1.00 63.22 86 ASN A N 1
ATOM 664 C CA . ASN A 1 86 ? -14.452 16.886 15.225 1.00 63.22 86 ASN A CA 1
ATOM 665 C C . ASN A 1 86 ? -13.318 17.906 15.110 1.00 63.22 86 ASN A C 1
ATOM 667 O O . ASN A 1 86 ? -12.151 17.503 15.312 1.00 63.22 86 ASN A O 1
#

Sequence (86 aa):
MIKIIFILPAILFICCEEESAKSNDESLSTGRDTWKIIQEDIFTPNCVECHMVGTSFANQSNLILTPDVAYEQLTNQPVDNQAALN

Secondary structure (DSSP, 8-state):
--S-SSSSSTTSS--------------TTSS--HHHHIIIIIIHHHTTTTSSTT-HHHHHHT---STTTHHHHHSSPPPS-GGGG-